Protein AF-N0B385-F1 (afdb_monomer)

Foldseek 3Di:
DDDDDDDDPDPPPDDDCDDCVPPVPDNDDQDDPDQDDQDDPPDDDDDPVVVCLSPDDDPVDPHLLCDPSNQKYAQLLFQWIFGHDNPVGRDTDTDQADPPPRDGGDDTCVVVLVVVQVVVVDDPPDDDPPCSNHNNVVPDD

Mean predicted aligned error: 9.41 Å

InterPro domains:
  IPR053918 Domain of unknown function DUF6980 [PF22400] (45-139)

Sequence (141 aa):
MWPRHGRGHRDRRKGLFVTRALFPDRRVLWMPLTDWEKPSAAAVHCCAAMVKALEFDCEQHSDPFECADSLVIYNEVMDEYGLIIHDGSASYVLIDHCPWCGSKLPESARDRWFDSVDALGLAAGVDPPARYFTGEWRRRI

pLDDT: mean 79.4, std 21.22, range [29.98, 98.38]

Radius of gyration: 16.49 Å; Cα contacts (8 Å, |Δi|>4): 153; chains: 1; bounding box: 38×32×53 Å

Organism: NCBI:txid670307

Solvent-accessible surface area (backbone atoms only — not comparable to full-atom values): 9374 Å² total; per-residue (Å²): 137,82,82,83,75,81,78,74,84,72,75,86,88,73,81,76,87,68,56,68,87,82,33,84,91,50,91,62,73,83,46,60,98,55,85,91,64,75,75,57,94,83,64,84,69,98,43,71,67,59,47,54,51,56,64,61,82,51,100,89,39,94,48,58,53,78,30,91,84,43,54,52,49,60,43,63,55,33,50,30,41,26,40,56,41,78,81,83,46,60,46,61,48,79,53,59,51,40,94,83,81,62,47,74,49,65,74,59,38,55,66,59,49,51,54,60,52,59,72,65,68,65,59,91,93,56,79,75,65,72,52,72,76,35,49,65,56,74,75,71,130

Secondary structure (DSSP, 8-state):
-----------TT------TTS-TT-----S-SS---PPPTT---SSHHHHHHHT--BTTBSSGGG-TT--EEEETTTTEEEEEE-SSSSEEEEESB-TTT-PBPPPP-HHHHHHHHHTTTPPTTPPPPGGGGSGGGGG--

Structure (mmCIF, N/CA/C/O backbone):
data_AF-N0B385-F1
#
_entry.id   AF-N0B385-F1
#
loop_
_atom_site.group_PDB
_atom_site.id
_atom_site.type_symbol
_atom_site.label_atom_id
_atom_site.label_alt_id
_atom_site.label_comp_id
_atom_site.label_asym_id
_atom_site.label_entity_id
_atom_site.label_seq_id
_atom_site.pdbx_PDB_ins_code
_atom_site.Cartn_x
_atom_site.Cartn_y
_atom_site.Cartn_z
_atom_site.occupancy
_atom_site.B_iso_or_equiv
_atom_site.auth_seq_id
_atom_site.auth_comp_id
_atom_site.auth_asym_id
_atom_site.auth_atom_id
_atom_site.pdbx_PDB_model_num
ATOM 1 N N . MET A 1 1 ? 16.748 3.873 31.964 1.00 32.69 1 MET A N 1
ATOM 2 C CA . MET A 1 1 ? 17.435 4.880 31.127 1.00 32.69 1 MET A CA 1
ATOM 3 C C . MET A 1 1 ? 18.142 4.127 30.005 1.00 32.69 1 MET A C 1
ATOM 5 O O . MET A 1 1 ? 19.242 3.640 30.215 1.00 32.69 1 MET A O 1
ATOM 9 N N . TRP A 1 2 ? 17.464 3.897 28.876 1.00 29.98 2 TRP A N 1
ATOM 10 C CA . TRP A 1 2 ? 18.068 3.234 27.709 1.00 29.98 2 TRP A CA 1
ATOM 11 C C . TRP A 1 2 ? 18.827 4.278 26.874 1.00 29.98 2 TRP A C 1
ATOM 13 O O . TRP A 1 2 ? 18.313 5.390 26.717 1.00 29.98 2 TRP A O 1
ATOM 23 N N . PRO A 1 3 ? 20.030 3.980 26.352 1.00 32.59 3 PRO A N 1
ATOM 24 C CA . PRO A 1 3 ? 20.791 4.943 25.578 1.00 32.59 3 PRO A CA 1
ATOM 25 C C . PRO A 1 3 ? 20.192 5.091 24.176 1.00 32.59 3 PRO A C 1
ATOM 27 O O . PRO A 1 3 ? 19.907 4.114 23.484 1.00 32.59 3 PRO A O 1
ATOM 30 N N . ARG A 1 4 ? 20.014 6.347 23.758 1.00 43.31 4 ARG A N 1
ATOM 31 C CA . ARG A 1 4 ? 19.637 6.725 22.396 1.00 43.31 4 ARG A CA 1
ATOM 32 C C . ARG A 1 4 ? 20.823 6.468 21.467 1.00 43.31 4 ARG A C 1
ATOM 34 O O . ARG A 1 4 ? 21.742 7.280 21.400 1.00 43.31 4 ARG A O 1
ATOM 41 N N . HIS A 1 5 ? 20.804 5.352 20.746 1.00 40.56 5 HIS A N 1
ATOM 42 C CA . HIS A 1 5 ? 21.660 5.191 19.577 1.00 40.56 5 HIS A CA 1
ATOM 43 C C . HIS A 1 5 ? 21.088 6.036 18.437 1.00 40.56 5 HIS A C 1
ATOM 45 O O . HIS A 1 5 ? 19.984 5.784 17.958 1.00 40.56 5 HIS A O 1
ATOM 51 N N . GLY A 1 6 ? 21.834 7.068 18.039 1.00 40.78 6 GLY A N 1
ATOM 52 C CA . GLY A 1 6 ? 21.526 7.871 16.862 1.00 40.78 6 GLY A CA 1
ATOM 53 C C . GLY A 1 6 ? 21.477 6.976 15.628 1.00 40.78 6 GLY A C 1
ATOM 54 O O . GLY A 1 6 ? 22.478 6.359 15.261 1.00 40.78 6 GLY A O 1
ATOM 55 N N . ARG A 1 7 ? 20.300 6.880 15.004 1.00 43.44 7 ARG A N 1
ATOM 56 C CA . ARG A 1 7 ? 20.138 6.193 13.725 1.00 43.44 7 ARG A CA 1
ATOM 57 C C . ARG A 1 7 ? 20.717 7.088 12.636 1.00 43.44 7 ARG A C 1
ATOM 59 O O . ARG A 1 7 ? 20.128 8.099 12.267 1.00 43.44 7 ARG A O 1
ATOM 66 N N . GLY A 1 8 ? 21.901 6.716 12.155 1.00 34.03 8 GLY A N 1
ATOM 67 C CA . GLY A 1 8 ? 22.443 7.238 10.910 1.00 34.03 8 GLY A CA 1
ATOM 68 C C . GLY A 1 8 ? 21.421 7.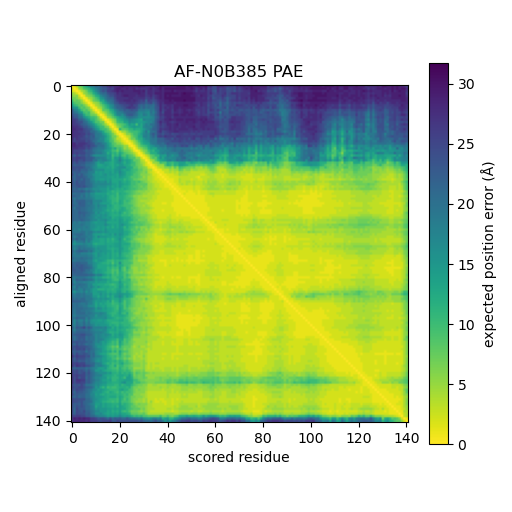042 9.793 1.00 34.03 8 GLY A C 1
ATOM 69 O O . GLY A 1 8 ? 20.877 5.951 9.621 1.00 34.03 8 GLY A O 1
ATOM 70 N N . HIS A 1 9 ? 21.151 8.123 9.070 1.00 36.44 9 HIS A N 1
ATOM 71 C CA . HIS A 1 9 ? 20.271 8.162 7.913 1.00 36.44 9 HIS A CA 1
ATOM 72 C C . HIS A 1 9 ? 20.851 7.223 6.844 1.00 36.44 9 HIS A C 1
ATOM 74 O O . HIS A 1 9 ? 21.805 7.572 6.149 1.00 36.44 9 HIS A O 1
ATOM 80 N N . ARG A 1 10 ? 20.338 5.991 6.748 1.00 38.78 10 ARG A N 1
ATOM 81 C CA . ARG A 1 10 ? 20.654 5.122 5.612 1.00 38.78 10 ARG A CA 1
ATOM 82 C C . ARG A 1 10 ? 19.992 5.739 4.383 1.00 38.78 10 ARG A C 1
ATOM 84 O O . ARG A 1 10 ? 18.779 5.905 4.346 1.00 38.78 10 ARG A O 1
ATOM 91 N N . ASP A 1 11 ? 20.820 6.140 3.426 1.00 36.91 11 ASP A N 1
ATOM 92 C CA . ASP A 1 11 ? 20.423 6.584 2.091 1.00 36.91 11 ASP A CA 1
ATOM 93 C C . ASP A 1 11 ? 19.559 5.492 1.438 1.00 36.91 11 ASP A C 1
ATOM 95 O O . ASP A 1 11 ? 20.069 4.445 1.039 1.00 36.91 11 ASP A O 1
ATOM 99 N N . ARG A 1 12 ? 18.239 5.719 1.392 1.00 47.03 12 ARG A N 1
ATOM 100 C CA . ARG A 1 12 ? 17.214 4.770 0.915 1.00 47.03 12 ARG A CA 1
ATOM 101 C C . ARG A 1 12 ? 17.274 4.519 -0.604 1.00 47.03 12 ARG A C 1
ATOM 103 O O . ARG A 1 12 ? 16.499 3.727 -1.118 1.00 47.03 12 ARG A O 1
ATOM 110 N N . ARG A 1 13 ? 18.194 5.161 -1.338 1.00 38.00 13 ARG A N 1
ATOM 111 C CA . ARG A 1 13 ? 18.255 5.155 -2.815 1.00 38.00 13 ARG A CA 1
ATOM 112 C C . ARG A 1 13 ? 19.219 4.141 -3.435 1.00 38.00 13 ARG A C 1
ATOM 114 O O . ARG A 1 13 ? 19.618 4.302 -4.586 1.00 38.00 13 ARG A O 1
ATOM 121 N N . LYS A 1 14 ? 19.651 3.112 -2.703 1.00 34.78 14 LYS A N 1
ATOM 122 C CA . LYS A 1 14 ? 20.608 2.130 -3.236 1.00 34.78 14 LYS A CA 1
ATOM 123 C C . LYS A 1 14 ? 20.178 0.705 -2.930 1.00 34.78 14 LYS A C 1
ATOM 125 O O . LYS A 1 14 ? 20.457 0.207 -1.845 1.00 34.78 14 LYS A O 1
ATOM 130 N N . GLY A 1 15 ? 19.596 0.018 -3.912 1.00 37.66 15 GLY A N 1
ATOM 131 C CA . GLY A 1 15 ? 19.555 -1.442 -3.849 1.00 37.66 15 GLY A CA 1
ATOM 132 C C . GLY A 1 15 ? 18.538 -2.141 -4.736 1.00 37.66 15 GLY A C 1
ATOM 133 O O . GLY A 1 15 ? 17.463 -2.476 -4.273 1.00 37.66 15 GLY A O 1
ATOM 134 N N . LEU A 1 16 ? 18.986 -2.460 -5.953 1.00 38.19 16 LEU A N 1
ATOM 135 C CA . LEU A 1 16 ? 18.776 -3.738 -6.642 1.00 38.19 16 LEU A CA 1
ATOM 136 C C . LEU A 1 16 ? 17.321 -4.224 -6.812 1.00 38.19 16 LEU A C 1
ATOM 138 O O . LEU A 1 16 ? 16.763 -4.923 -5.971 1.00 38.19 16 LEU A O 1
ATOM 142 N N . PHE A 1 17 ? 16.768 -3.960 -7.998 1.00 40.56 17 PHE A N 1
ATOM 143 C CA . PHE A 1 17 ? 15.614 -4.670 -8.546 1.00 40.56 17 PHE A CA 1
ATOM 144 C C . PHE A 1 17 ? 15.848 -6.186 -8.459 1.00 40.56 17 PHE A C 1
ATOM 146 O O . PHE A 1 17 ? 16.726 -6.738 -9.130 1.00 40.56 17 PHE A O 1
ATOM 153 N N . VAL A 1 18 ? 15.104 -6.852 -7.575 1.00 44.09 18 VAL A N 1
ATOM 154 C CA . VAL A 1 18 ? 15.250 -8.284 -7.303 1.00 44.09 18 VAL A CA 1
ATOM 155 C C . VAL A 1 18 ? 14.641 -9.044 -8.477 1.00 44.09 18 VAL A C 1
ATOM 157 O O . VAL A 1 18 ? 13.426 -9.115 -8.644 1.00 44.09 18 VAL A O 1
ATOM 160 N N . THR A 1 19 ? 15.509 -9.555 -9.343 1.00 42.25 19 THR A N 1
ATOM 161 C CA . THR A 1 19 ? 15.132 -10.315 -10.534 1.00 42.25 19 THR A CA 1
ATOM 162 C C . THR A 1 19 ? 14.521 -11.669 -10.158 1.00 42.25 19 THR A C 1
ATOM 164 O O . THR A 1 19 ? 14.819 -12.250 -9.111 1.00 42.25 19 THR A O 1
ATOM 167 N N . ARG A 1 20 ? 13.723 -12.229 -11.079 1.00 41.72 20 ARG A N 1
ATOM 168 C CA . ARG A 1 20 ? 13.132 -13.587 -11.046 1.00 41.72 20 ARG A CA 1
ATOM 169 C C . ARG A 1 20 ? 14.130 -14.713 -10.710 1.00 41.72 20 ARG A C 1
ATOM 171 O O . ARG A 1 20 ? 13.719 -15.815 -10.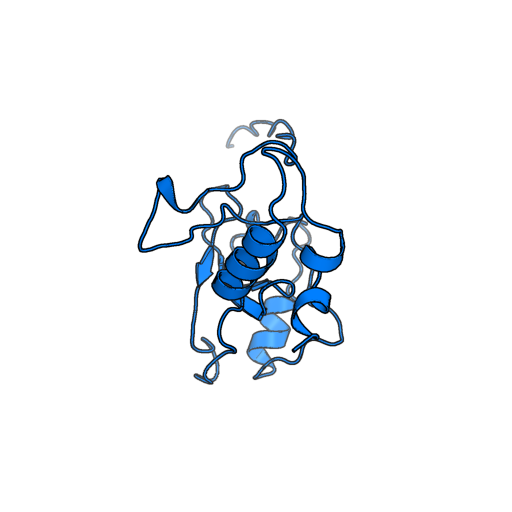364 1.00 41.72 20 ARG A O 1
ATOM 178 N N . ALA A 1 21 ? 15.432 -14.440 -10.806 1.00 39.53 21 ALA A N 1
ATOM 179 C CA . ALA A 1 21 ? 16.514 -15.390 -10.586 1.00 39.53 21 ALA A CA 1
ATOM 180 C C . ALA A 1 21 ? 16.664 -15.863 -9.128 1.00 39.53 21 ALA A C 1
ATOM 182 O O . ALA A 1 21 ? 17.182 -16.954 -8.916 1.00 39.53 21 ALA A O 1
ATOM 183 N N . LEU A 1 22 ? 16.234 -15.078 -8.132 1.00 37.94 22 LEU A N 1
ATOM 184 C CA . LEU A 1 22 ? 16.446 -15.425 -6.716 1.00 37.94 22 LEU A CA 1
ATOM 185 C C . LEU A 1 22 ? 15.226 -16.068 -6.043 1.00 37.94 22 LEU A C 1
ATOM 187 O O . LEU A 1 22 ? 15.389 -16.778 -5.055 1.00 37.94 22 LEU A O 1
ATOM 191 N N . PHE A 1 23 ? 14.023 -15.875 -6.593 1.00 41.34 23 PHE A N 1
ATOM 192 C CA . PHE A 1 23 ? 12.781 -16.415 -6.037 1.00 41.34 23 PHE A CA 1
ATOM 193 C C . PHE A 1 23 ? 11.765 -16.718 -7.158 1.00 41.34 23 PHE A C 1
ATOM 195 O O . PHE A 1 23 ? 10.896 -15.891 -7.441 1.00 41.34 23 PHE A O 1
ATOM 202 N N . PRO A 1 24 ? 11.852 -17.890 -7.816 1.00 44.62 24 PRO A N 1
ATOM 203 C CA . PRO A 1 24 ? 10.981 -18.234 -8.945 1.00 44.62 24 PRO A CA 1
ATOM 204 C C . PRO A 1 24 ? 9.491 -18.287 -8.569 1.00 44.62 24 PRO A C 1
ATOM 206 O O . PRO A 1 24 ? 8.652 -17.985 -9.414 1.00 44.62 24 PRO A O 1
ATOM 209 N N . ASP A 1 25 ? 9.185 -18.584 -7.299 1.00 45.97 25 ASP A N 1
ATOM 210 C CA . ASP A 1 25 ? 7.816 -18.753 -6.788 1.00 45.97 25 ASP A CA 1
ATOM 211 C C . ASP A 1 25 ? 7.331 -17.586 -5.907 1.00 45.97 25 ASP A C 1
ATOM 213 O O . ASP A 1 25 ? 6.198 -17.591 -5.428 1.00 45.97 25 ASP A O 1
ATOM 217 N N . ARG A 1 26 ? 8.182 -16.582 -5.647 1.00 51.22 26 ARG A N 1
ATOM 218 C CA . ARG A 1 26 ? 7.826 -15.387 -4.864 1.00 51.22 26 ARG A CA 1
ATOM 219 C C . ARG A 1 26 ? 8.554 -14.173 -5.421 1.00 51.22 26 ARG A C 1
ATOM 221 O O . ARG A 1 26 ? 9.694 -13.926 -5.050 1.00 51.22 26 ARG A O 1
ATOM 228 N N . ARG A 1 27 ? 7.903 -13.366 -6.262 1.00 53.84 27 ARG A N 1
ATOM 229 C CA . ARG A 1 27 ? 8.444 -12.054 -6.656 1.00 53.84 27 ARG A CA 1
ATOM 230 C C . ARG A 1 27 ? 8.433 -11.122 -5.436 1.00 53.84 27 ARG A C 1
ATOM 232 O O . ARG A 1 27 ? 7.468 -10.404 -5.176 1.00 53.84 27 ARG A O 1
ATOM 239 N N . VAL A 1 28 ? 9.483 -11.203 -4.618 1.00 53.22 28 VAL A N 1
ATOM 240 C CA . VAL A 1 28 ? 9.644 -10.367 -3.427 1.00 53.22 28 VAL A CA 1
ATOM 241 C C . VAL A 1 28 ? 10.286 -9.062 -3.855 1.00 53.22 28 VAL A C 1
ATOM 243 O O . VAL A 1 28 ? 11.474 -8.997 -4.161 1.00 53.22 28 VAL A O 1
ATOM 246 N N . LEU A 1 29 ? 9.480 -8.011 -3.851 1.00 56.00 29 LEU A N 1
ATOM 247 C CA . LEU A 1 29 ? 9.986 -6.658 -3.843 1.00 56.00 29 LEU A CA 1
ATOM 248 C C . LEU A 1 29 ? 10.464 -6.352 -2.419 1.00 56.00 29 LEU A C 1
ATOM 250 O O . LEU A 1 29 ? 9.674 -6.466 -1.480 1.00 56.00 29 LEU A O 1
ATOM 254 N N . TRP A 1 30 ? 11.735 -5.979 -2.246 1.00 56.66 30 TRP A N 1
ATOM 255 C CA . TRP A 1 30 ? 12.127 -5.279 -1.024 1.00 56.66 30 TRP A CA 1
ATOM 256 C C . TRP A 1 30 ? 11.431 -3.928 -1.064 1.00 56.66 30 TRP A C 1
ATOM 258 O O . TRP A 1 30 ? 11.682 -3.115 -1.950 1.00 56.66 30 TRP A O 1
ATOM 268 N N . MET A 1 31 ? 10.462 -3.765 -0.177 1.00 59.66 31 MET A N 1
ATOM 269 C CA . MET A 1 31 ? 9.596 -2.609 -0.167 1.00 59.66 31 MET A CA 1
ATOM 270 C C . MET A 1 31 ? 10.158 -1.494 0.712 1.00 59.66 31 MET A C 1
ATOM 272 O O . MET A 1 31 ? 10.896 -1.775 1.656 1.00 59.66 31 MET A O 1
ATOM 276 N N . PRO A 1 32 ? 9.847 -0.233 0.369 1.00 57.81 32 PRO A N 1
ATOM 277 C CA . PRO A 1 32 ? 8.923 0.214 -0.675 1.00 57.81 32 PRO A CA 1
ATOM 278 C C . PRO A 1 32 ? 9.660 0.685 -1.955 1.00 57.81 32 PRO A C 1
ATOM 280 O O . PRO A 1 32 ? 10.851 0.982 -1.924 1.00 57.81 32 PRO A O 1
ATOM 283 N N . LEU A 1 33 ? 8.970 0.722 -3.111 1.00 64.44 33 LEU A N 1
ATOM 284 C CA . LEU A 1 33 ? 9.542 1.245 -4.379 1.00 64.44 33 LEU A CA 1
ATOM 285 C C . LEU A 1 33 ? 9.898 2.735 -4.299 1.00 64.44 33 LEU A C 1
ATOM 287 O O . LEU A 1 33 ? 10.747 3.222 -5.040 1.00 64.44 33 LEU A O 1
ATOM 291 N N . THR A 1 34 ? 9.196 3.445 -3.427 1.00 68.81 34 THR A N 1
ATOM 292 C CA . THR A 1 34 ? 9.337 4.864 -3.106 1.00 68.81 34 THR A CA 1
ATOM 293 C C . THR A 1 34 ? 9.280 5.006 -1.591 1.00 68.81 34 THR A C 1
ATOM 295 O O . THR A 1 34 ? 9.006 4.031 -0.897 1.00 68.81 34 THR A O 1
ATOM 298 N N . ASP A 1 35 ? 9.476 6.204 -1.048 1.00 77.06 35 ASP A N 1
ATOM 299 C CA . ASP A 1 35 ? 9.016 6.441 0.321 1.00 77.06 35 ASP A CA 1
ATOM 300 C C . ASP A 1 35 ? 7.497 6.196 0.408 1.00 77.06 35 ASP A C 1
ATOM 302 O O . ASP A 1 35 ? 6.768 6.364 -0.577 1.00 77.06 35 ASP A O 1
ATOM 306 N N . TRP A 1 36 ? 7.031 5.705 1.560 1.00 78.12 36 TRP A N 1
ATOM 307 C CA . TRP A 1 36 ? 5.605 5.479 1.772 1.00 78.12 36 TRP A CA 1
ATOM 308 C C . TRP A 1 36 ? 4.884 6.813 1.945 1.00 78.12 36 TRP A C 1
ATOM 310 O O . TRP A 1 36 ? 5.338 7.681 2.690 1.00 78.12 36 TRP A O 1
ATOM 320 N N . GLU A 1 37 ? 3.734 6.934 1.290 1.00 84.69 37 GLU A N 1
ATOM 321 C CA . GLU A 1 37 ? 2.823 8.064 1.418 1.00 84.69 37 GLU A CA 1
ATOM 322 C C . GLU A 1 37 ? 1.434 7.565 1.824 1.00 84.69 37 GLU A C 1
ATOM 324 O O . GLU A 1 37 ? 1.053 6.422 1.546 1.00 84.69 37 GLU A O 1
ATOM 329 N N . LYS A 1 38 ? 0.665 8.442 2.477 1.00 88.81 38 LYS A N 1
ATOM 330 C CA . LYS A 1 38 ? -0.736 8.166 2.808 1.00 88.81 38 LYS A CA 1
ATOM 331 C C . LYS A 1 38 ? -1.548 7.934 1.520 1.00 88.81 38 LYS A C 1
ATOM 333 O O . LYS A 1 38 ? -1.231 8.543 0.496 1.00 88.81 38 LYS A O 1
ATOM 338 N N . PRO A 1 39 ? -2.609 7.104 1.566 1.00 91.12 39 PRO A N 1
ATOM 339 C CA . PRO A 1 39 ? -3.476 6.882 0.411 1.00 91.12 39 PRO A CA 1
ATOM 340 C C . PRO A 1 39 ? -4.000 8.197 -0.169 1.00 91.12 39 PRO A C 1
ATOM 342 O O . PRO A 1 39 ? -4.391 9.099 0.579 1.00 91.12 39 PRO A O 1
ATOM 345 N N . SER A 1 40 ? -4.045 8.304 -1.496 1.00 91.62 40 SER A N 1
ATOM 346 C CA . SER A 1 40 ? -4.649 9.464 -2.142 1.00 91.62 40 SER A CA 1
ATOM 347 C C . SER A 1 40 ? -6.154 9.528 -1.861 1.00 91.62 40 SER A C 1
ATOM 349 O O . SER A 1 40 ? -6.814 8.515 -1.631 1.00 91.62 40 SER A O 1
ATOM 351 N N . ALA A 1 41 ? -6.742 10.721 -1.971 1.00 88.81 41 ALA A N 1
ATOM 352 C CA . ALA A 1 41 ? -8.191 10.899 -1.828 1.00 88.81 41 ALA A CA 1
ATOM 353 C C . ALA A 1 41 ? -9.018 10.133 -2.886 1.00 88.81 41 ALA A C 1
ATOM 355 O O . ALA A 1 41 ? -10.233 10.013 -2.747 1.00 88.81 41 ALA A O 1
ATOM 356 N N . ALA A 1 42 ? -8.381 9.643 -3.956 1.00 87.69 42 ALA A N 1
ATOM 357 C CA . ALA A 1 42 ? -9.029 8.815 -4.967 1.00 87.69 42 ALA A CA 1
ATOM 358 C C . ALA A 1 42 ? -9.110 7.331 -4.560 1.00 87.69 42 ALA A C 1
ATOM 360 O O . ALA A 1 42 ? -9.860 6.577 -5.183 1.00 87.69 42 ALA A O 1
ATOM 361 N N . ALA A 1 43 ? -8.356 6.900 -3.542 1.00 90.88 43 ALA A N 1
ATOM 362 C CA . ALA A 1 43 ? -8.391 5.533 -3.048 1.00 90.88 43 ALA A CA 1
ATOM 363 C C . ALA A 1 43 ? -9.720 5.254 -2.328 1.00 90.88 43 ALA A C 1
ATOM 365 O O . ALA A 1 43 ? -10.130 5.970 -1.416 1.00 90.88 43 ALA A O 1
ATOM 366 N N . VAL A 1 44 ? -10.404 4.186 -2.742 1.00 92.25 44 VAL A N 1
ATOM 367 C CA . VAL A 1 44 ? -11.662 3.746 -2.130 1.00 92.25 44 VAL A CA 1
ATOM 368 C C . VAL A 1 44 ? -11.399 2.503 -1.291 1.00 92.25 44 VAL A C 1
ATOM 370 O O . VAL A 1 44 ? -10.883 1.500 -1.785 1.00 92.25 44 VAL A O 1
ATOM 373 N N . HIS A 1 45 ? -11.793 2.557 -0.020 1.00 96.44 45 HIS A N 1
ATOM 374 C CA . HIS A 1 45 ? -11.588 1.479 0.943 1.00 96.44 45 HIS A CA 1
ATOM 375 C C . HIS A 1 45 ? -12.917 0.831 1.345 1.00 96.44 45 HIS A C 1
ATOM 377 O O . HIS A 1 45 ? -13.963 1.474 1.387 1.00 96.44 45 HIS A O 1
ATOM 383 N N . CYS A 1 46 ? -12.877 -0.462 1.667 1.00 97.31 46 CYS A N 1
ATOM 384 C CA . CYS A 1 46 ? -14.079 -1.274 1.886 1.00 97.31 46 CYS A CA 1
ATOM 385 C C . CYS A 1 46 ? -14.930 -0.876 3.107 1.00 97.31 46 CYS A C 1
ATOM 387 O O . CYS A 1 46 ? -16.121 -1.180 3.141 1.00 97.31 46 CYS A O 1
ATOM 389 N N . CYS A 1 47 ? -14.349 -0.247 4.134 1.00 98.19 47 CYS A N 1
ATOM 390 C CA . CYS A 1 47 ? -15.076 0.147 5.339 1.00 98.19 47 CYS A CA 1
ATOM 391 C C . CYS A 1 47 ? -14.405 1.318 6.069 1.00 98.19 47 CYS A C 1
ATOM 393 O O . CYS A 1 47 ? -13.204 1.549 5.935 1.00 98.19 47 CYS A O 1
ATOM 395 N N . ALA A 1 48 ? -15.172 2.011 6.915 1.00 98.06 48 ALA A N 1
ATOM 396 C CA . ALA A 1 48 ? -14.681 3.147 7.698 1.00 98.06 48 ALA A CA 1
ATOM 397 C C . ALA A 1 48 ? -13.548 2.778 8.677 1.00 98.06 48 ALA A C 1
ATOM 399 O O . ALA A 1 48 ? -12.694 3.610 8.966 1.00 98.06 48 ALA A O 1
ATOM 400 N N . ALA A 1 49 ? -13.513 1.537 9.177 1.00 98.19 49 ALA A N 1
ATOM 401 C CA . ALA A 1 49 ? -12.439 1.081 10.062 1.00 98.19 49 ALA A CA 1
ATOM 402 C C . ALA A 1 49 ? -11.092 0.973 9.328 1.00 98.19 49 ALA A C 1
ATOM 404 O O . ALA A 1 49 ? -10.077 1.393 9.875 1.00 98.19 49 ALA A O 1
ATOM 405 N N . MET A 1 50 ? -11.098 0.487 8.079 1.00 97.88 50 MET A N 1
ATOM 406 C CA . MET A 1 50 ? -9.911 0.468 7.216 1.00 97.88 50 MET A CA 1
ATOM 407 C C . MET A 1 50 ? -9.431 1.893 6.918 1.00 97.88 50 MET A C 1
ATOM 409 O O . MET A 1 50 ? -8.247 2.170 7.070 1.00 97.88 50 MET A O 1
ATOM 413 N N . VAL A 1 51 ? -10.348 2.805 6.565 1.00 97.19 51 VAL A N 1
ATOM 414 C CA . VAL A 1 51 ? -10.027 4.229 6.338 1.00 97.19 51 VAL A CA 1
ATOM 415 C C . VAL A 1 51 ? -9.345 4.824 7.569 1.00 97.19 51 VAL A C 1
ATOM 417 O O . VAL A 1 51 ? -8.222 5.305 7.481 1.00 97.19 51 VAL A O 1
ATOM 420 N N . LYS A 1 52 ? -9.971 4.693 8.744 1.00 96.25 52 LYS A N 1
ATOM 421 C CA . LYS A 1 52 ? -9.434 5.225 10.001 1.00 96.25 52 LYS A CA 1
ATOM 422 C C . LYS A 1 52 ? -8.053 4.656 10.344 1.00 96.25 52 LYS A C 1
ATOM 424 O O . LYS A 1 52 ? -7.223 5.374 10.889 1.00 96.25 52 LYS A O 1
ATOM 429 N N . ALA A 1 53 ? -7.820 3.374 10.067 1.00 96.38 53 ALA A N 1
ATOM 430 C CA . ALA A 1 53 ? -6.529 2.746 10.317 1.00 96.38 53 ALA A CA 1
ATOM 431 C C . ALA A 1 53 ? -5.430 3.286 9.387 1.00 96.38 53 ALA A C 1
ATOM 433 O O . ALA A 1 53 ? -4.312 3.497 9.843 1.00 96.38 53 ALA A O 1
ATOM 434 N N . LEU A 1 54 ? -5.750 3.550 8.116 1.00 95.81 54 LEU A N 1
ATOM 435 C CA . LEU A 1 54 ? -4.817 4.124 7.137 1.00 95.81 54 LEU A CA 1
ATOM 436 C C . LEU A 1 54 ? -4.569 5.626 7.340 1.00 95.81 54 LEU A C 1
ATOM 438 O O . LEU A 1 54 ? -3.517 6.135 6.962 1.00 95.81 54 LEU A O 1
ATOM 442 N N . GLU A 1 55 ? -5.526 6.338 7.934 1.00 94.25 55 GLU A N 1
ATOM 443 C CA . GLU A 1 55 ? -5.414 7.763 8.264 1.00 94.25 55 GLU A CA 1
ATOM 444 C C . GLU A 1 55 ? -4.680 8.031 9.583 1.00 94.25 55 GLU A C 1
ATOM 446 O O . GLU A 1 55 ? -4.397 9.194 9.888 1.00 94.25 55 GLU A O 1
ATOM 451 N N . PHE A 1 56 ? -4.372 6.982 10.356 1.00 93.88 56 PHE A N 1
ATOM 452 C CA . PHE A 1 56 ? -3.680 7.105 11.633 1.00 93.88 56 PHE A CA 1
ATOM 453 C C . PHE A 1 56 ? -2.415 7.965 11.498 1.00 93.88 56 PHE A C 1
ATOM 455 O O . PHE A 1 56 ? -1.649 7.857 10.538 1.00 93.88 56 PHE A O 1
ATOM 462 N N . ASP A 1 57 ? -2.230 8.856 12.466 1.00 92.81 57 ASP A N 1
ATOM 463 C CA . ASP A 1 57 ? -1.101 9.771 12.529 1.00 92.81 57 ASP A CA 1
ATOM 464 C C . ASP A 1 57 ? -0.499 9.721 13.931 1.00 92.81 57 ASP A C 1
ATOM 466 O O . ASP A 1 57 ? -1.228 9.686 14.927 1.00 92.81 57 ASP A O 1
ATOM 470 N N . CYS A 1 58 ? 0.828 9.697 14.006 1.00 93.44 58 CYS A N 1
ATOM 471 C CA . CYS A 1 58 ? 1.565 9.591 15.254 1.00 93.44 58 CYS A CA 1
ATOM 472 C C . CYS A 1 58 ? 2.408 10.848 15.449 1.00 93.44 58 CYS A C 1
ATOM 474 O O . CYS A 1 58 ? 3.332 11.116 14.689 1.00 93.44 58 CYS A O 1
ATOM 476 N N . GLU A 1 59 ? 2.173 11.575 16.542 1.00 94.62 59 GLU A N 1
ATOM 477 C CA . GLU A 1 59 ? 2.937 12.791 16.865 1.00 94.62 59 GLU A CA 1
ATOM 478 C C . GLU A 1 59 ? 4.447 12.534 17.041 1.00 94.62 59 GLU A C 1
ATOM 480 O O . GLU A 1 59 ? 5.255 13.459 16.972 1.00 94.62 59 GLU A O 1
ATOM 485 N N . GLN A 1 60 ? 4.840 11.281 17.293 1.00 94.88 60 GLN A N 1
ATOM 486 C CA . GLN A 1 60 ? 6.224 10.886 17.562 1.00 94.88 60 GLN A CA 1
ATOM 487 C C . GLN A 1 60 ? 6.946 10.283 16.352 1.00 94.88 60 GLN A C 1
ATOM 489 O O . GLN A 1 60 ? 8.178 10.283 16.333 1.00 94.88 60 GLN A O 1
ATOM 494 N N . HIS A 1 61 ? 6.213 9.758 15.370 1.00 92.75 61 HIS A N 1
ATOM 495 C CA . HIS A 1 61 ? 6.776 8.998 14.255 1.00 92.75 61 HIS A CA 1
ATOM 496 C C . HIS A 1 61 ? 6.131 9.453 12.948 1.00 92.75 61 HIS A C 1
ATOM 498 O O . HIS A 1 61 ? 4.933 9.276 12.756 1.00 92.75 61 HIS A O 1
ATOM 504 N N . SER A 1 62 ? 6.932 10.001 12.032 1.00 88.44 62 SER A N 1
ATOM 505 C CA . SER A 1 62 ? 6.456 10.389 10.698 1.00 88.44 62 SER A CA 1
ATOM 506 C C . SER A 1 62 ? 6.396 9.219 9.713 1.00 88.44 62 SER A C 1
ATOM 508 O O . SER A 1 62 ? 5.739 9.322 8.683 1.00 88.44 62 SER A O 1
ATOM 510 N N . ASP A 1 63 ? 7.117 8.132 9.996 1.00 88.38 63 ASP A N 1
ATOM 511 C CA . ASP A 1 63 ? 7.150 6.917 9.183 1.00 88.38 63 ASP A CA 1
ATOM 512 C C . ASP A 1 63 ? 6.299 5.828 9.868 1.00 88.38 63 ASP A C 1
ATOM 514 O O . ASP A 1 63 ? 6.609 5.459 11.009 1.00 88.38 63 ASP A O 1
ATOM 518 N N . PRO A 1 64 ? 5.243 5.290 9.224 1.00 91.19 64 PRO A N 1
ATOM 519 C CA . PRO A 1 64 ? 4.402 4.263 9.838 1.00 91.19 64 PRO A CA 1
ATOM 520 C C . PRO A 1 64 ? 5.178 2.980 10.151 1.00 91.19 64 PRO A C 1
ATOM 522 O O . PRO A 1 64 ? 4.832 2.275 11.094 1.00 91.19 64 PRO A O 1
ATOM 525 N N . PHE A 1 65 ? 6.265 2.682 9.432 1.00 90.94 65 PHE A N 1
ATOM 526 C CA . PHE A 1 65 ? 7.084 1.503 9.713 1.00 90.94 65 PHE A CA 1
ATOM 527 C C . PHE A 1 65 ? 7.850 1.626 11.040 1.00 90.94 65 PHE A C 1
ATOM 529 O O . PHE A 1 65 ? 8.180 0.611 11.659 1.00 90.94 65 PHE A O 1
ATOM 536 N N . GLU A 1 66 ? 8.081 2.853 11.523 1.00 91.38 66 GLU A N 1
ATOM 537 C CA . GLU A 1 66 ? 8.708 3.119 12.823 1.00 91.38 66 GLU A CA 1
ATOM 538 C C . GLU A 1 66 ? 7.703 3.178 13.989 1.00 91.38 66 GLU A C 1
ATOM 540 O O . GLU A 1 66 ? 8.122 3.176 15.148 1.00 91.38 66 GLU A O 1
ATOM 545 N N . CYS A 1 67 ? 6.395 3.205 13.716 1.00 92.88 67 CYS A N 1
ATOM 546 C CA . CYS A 1 67 ? 5.352 3.329 14.731 1.00 92.88 67 CYS A CA 1
ATOM 547 C C . CYS A 1 67 ? 4.656 1.989 14.995 1.00 92.88 67 CYS A C 1
ATOM 549 O O . CYS A 1 67 ? 3.907 1.514 14.152 1.00 92.88 67 CYS A O 1
ATOM 551 N N . ALA A 1 68 ? 4.813 1.423 16.196 1.00 93.44 68 ALA A N 1
ATOM 552 C CA . ALA A 1 68 ? 4.187 0.145 16.569 1.00 93.44 68 ALA A CA 1
ATOM 553 C C . ALA A 1 68 ? 2.641 0.154 16.560 1.00 93.44 68 ALA A C 1
ATOM 555 O O . ALA A 1 68 ? 2.024 -0.909 16.552 1.00 93.44 68 ALA A O 1
ATOM 556 N N . ASP A 1 69 ? 2.025 1.340 16.566 1.00 94.44 69 ASP A N 1
ATOM 557 C CA . ASP A 1 69 ? 0.570 1.510 16.501 1.00 94.44 69 ASP A CA 1
ATOM 558 C C . ASP A 1 69 ? 0.045 1.600 15.053 1.00 94.44 69 ASP A C 1
ATOM 560 O O . ASP A 1 69 ? -1.161 1.509 14.819 1.00 94.44 69 ASP A O 1
ATOM 564 N N . SER A 1 70 ? 0.933 1.751 14.062 1.00 94.69 70 SER A N 1
ATOM 565 C CA . SER A 1 70 ? 0.572 1.714 12.641 1.00 94.69 70 SER A CA 1
ATOM 566 C C . SER A 1 70 ? 0.521 0.267 12.161 1.00 94.69 70 SER A C 1
ATOM 568 O O . SER A 1 70 ? 1.541 -0.342 11.877 1.00 94.69 70 SER A O 1
ATOM 570 N N . LEU A 1 71 ? -0.677 -0.311 12.076 1.00 94.69 71 LEU A N 1
ATOM 571 C CA . LEU A 1 71 ? -0.822 -1.752 11.826 1.00 94.69 71 LEU A CA 1
ATOM 572 C C . LEU A 1 71 ? -0.877 -2.125 10.343 1.00 94.69 71 LEU A C 1
ATOM 574 O O . LEU A 1 71 ? -0.416 -3.199 9.949 1.00 94.69 71 LEU A O 1
ATOM 578 N N . VAL A 1 72 ? -1.495 -1.270 9.528 1.00 95.38 72 VAL A N 1
ATOM 579 C CA . VAL A 1 72 ? -1.785 -1.550 8.119 1.00 95.38 72 VAL A CA 1
ATOM 580 C C . VAL A 1 72 ? -1.239 -0.456 7.222 1.00 95.38 72 VAL A C 1
ATOM 582 O O . VAL A 1 72 ? -1.247 0.716 7.584 1.00 95.38 72 VAL A O 1
ATOM 585 N N . ILE A 1 73 ? -0.825 -0.843 6.022 1.00 94.38 73 ILE A N 1
ATOM 586 C CA . ILE A 1 73 ? -0.501 0.078 4.934 1.00 94.38 73 ILE A CA 1
ATOM 587 C C . ILE A 1 73 ? -1.308 -0.289 3.701 1.00 94.38 73 ILE A C 1
ATOM 589 O O . ILE A 1 73 ? -1.671 -1.448 3.486 1.00 94.38 73 ILE A O 1
ATOM 593 N N . TYR A 1 74 ? -1.536 0.714 2.865 1.00 94.88 74 TYR A N 1
ATOM 594 C CA . TYR A 1 74 ? -2.000 0.541 1.502 1.00 94.88 74 TYR A CA 1
ATOM 595 C C . TYR A 1 74 ? -0.916 1.060 0.559 1.00 94.88 74 TYR A C 1
ATOM 597 O O . TYR A 1 74 ? -0.419 2.174 0.726 1.00 94.88 74 TYR A O 1
ATOM 605 N N . ASN A 1 75 ? -0.523 0.231 -0.403 1.00 92.12 75 ASN A N 1
ATOM 606 C CA . ASN A 1 75 ? 0.398 0.589 -1.469 1.00 92.12 75 ASN A CA 1
ATOM 607 C C . ASN A 1 75 ? -0.411 0.857 -2.739 1.00 92.12 75 ASN A C 1
ATOM 609 O O . ASN A 1 75 ? -0.810 -0.060 -3.459 1.00 92.12 75 ASN A O 1
ATOM 613 N N . GLU A 1 76 ? -0.616 2.138 -3.026 1.00 92.19 76 GLU A N 1
ATOM 614 C CA . GLU A 1 76 ? -1.444 2.589 -4.141 1.00 92.19 76 GLU A CA 1
ATOM 615 C C . GLU A 1 76 ? -0.838 2.282 -5.521 1.00 92.19 76 GLU A C 1
ATOM 617 O O . GLU A 1 76 ? -1.578 2.044 -6.483 1.00 92.19 76 GLU A O 1
ATOM 622 N N . VAL A 1 77 ? 0.496 2.208 -5.626 1.00 91.00 77 VAL A N 1
ATOM 623 C CA . VAL A 1 77 ? 1.188 1.807 -6.864 1.00 91.00 77 VAL A CA 1
ATOM 624 C C . VAL A 1 77 ? 0.771 0.396 -7.263 1.00 91.00 77 VAL A C 1
ATOM 626 O O . VAL A 1 77 ? 0.530 0.138 -8.442 1.00 91.00 77 VAL A O 1
ATOM 629 N N . MET A 1 78 ? 0.633 -0.496 -6.282 1.00 91.19 78 MET A N 1
ATOM 630 C CA . MET A 1 78 ? 0.358 -1.919 -6.493 1.00 91.19 78 MET A CA 1
ATOM 631 C C . MET A 1 78 ? -1.086 -2.334 -6.193 1.00 91.19 78 MET A C 1
ATOM 633 O O . MET A 1 78 ? -1.431 -3.478 -6.457 1.00 91.19 78 MET A O 1
ATOM 637 N N . ASP A 1 79 ? -1.936 -1.436 -5.697 1.00 93.56 79 ASP A N 1
ATOM 638 C CA . ASP A 1 79 ? -3.310 -1.742 -5.254 1.00 93.56 79 ASP A CA 1
ATOM 639 C C . ASP A 1 79 ? -3.419 -2.754 -4.113 1.00 93.56 79 ASP A C 1
ATOM 641 O O . ASP A 1 79 ? -4.386 -3.506 -4.026 1.00 93.56 79 ASP A O 1
ATOM 645 N N . GLU A 1 80 ? -2.418 -2.820 -3.245 1.00 93.56 80 GLU A N 1
ATOM 646 C CA . GLU A 1 80 ? -2.318 -3.903 -2.272 1.00 93.56 80 GLU A CA 1
ATOM 647 C C . GLU A 1 80 ? -2.284 -3.391 -0.838 1.00 93.56 80 GLU A C 1
ATOM 649 O O . GLU A 1 80 ? -1.841 -2.277 -0.553 1.00 93.56 80 GLU A O 1
ATOM 654 N N . TYR A 1 81 ? -2.737 -4.246 0.070 1.00 95.38 81 TYR A N 1
ATOM 655 C CA . TYR A 1 81 ? -2.771 -3.975 1.497 1.00 95.38 81 TYR A CA 1
ATOM 656 C C . TYR A 1 81 ? -1.786 -4.889 2.209 1.00 95.38 81 TYR A C 1
ATOM 658 O O . TYR A 1 81 ? -1.624 -6.059 1.845 1.00 95.38 81 TYR A O 1
ATOM 666 N N . GLY A 1 82 ? -1.148 -4.353 3.243 1.00 93.81 82 GLY A N 1
ATOM 667 C CA . GLY A 1 82 ? -0.168 -5.078 4.031 1.00 93.81 82 GLY A CA 1
ATOM 668 C C . GLY A 1 82 ? -0.332 -4.869 5.528 1.00 93.81 82 GLY A C 1
ATOM 669 O O . GLY A 1 82 ? -0.703 -3.780 5.960 1.00 93.81 82 GLY A O 1
ATOM 670 N N . LEU A 1 83 ? -0.012 -5.900 6.311 1.00 94.31 83 LEU A N 1
ATOM 671 C CA . LEU A 1 83 ? 0.279 -5.776 7.741 1.00 94.31 83 LEU A CA 1
ATOM 672 C C . LEU A 1 83 ? 1.753 -5.437 7.917 1.00 94.31 83 LEU A C 1
ATOM 674 O O . LEU A 1 83 ? 2.609 -6.184 7.434 1.00 94.31 83 LEU A O 1
ATOM 678 N N . ILE A 1 84 ? 2.047 -4.341 8.609 1.00 92.56 84 ILE A N 1
ATOM 679 C CA . ILE A 1 84 ? 3.426 -3.903 8.823 1.00 92.56 84 ILE A CA 1
ATOM 680 C C . ILE A 1 84 ? 4.185 -4.921 9.683 1.00 92.56 84 ILE A C 1
ATOM 682 O O . ILE A 1 84 ? 3.675 -5.426 10.683 1.00 92.56 84 ILE A O 1
ATOM 686 N N . ILE A 1 85 ? 5.430 -5.211 9.300 1.00 90.81 85 ILE A 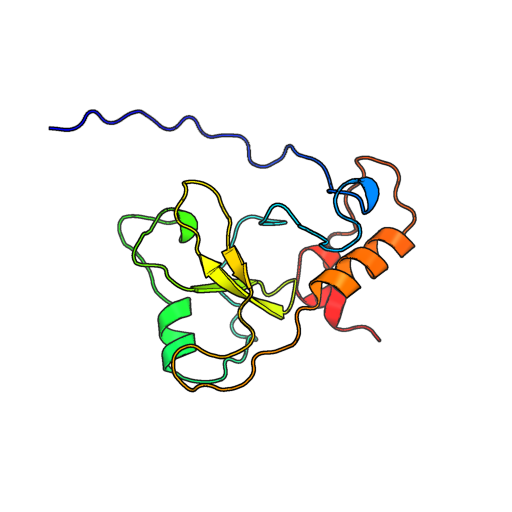N 1
ATOM 687 C CA . ILE A 1 85 ? 6.393 -5.936 10.129 1.00 90.81 85 ILE A CA 1
ATOM 688 C C . ILE A 1 85 ? 7.319 -4.898 10.772 1.00 90.81 85 ILE A C 1
ATOM 690 O O . ILE A 1 85 ? 8.183 -4.333 10.108 1.00 90.81 85 ILE A O 1
ATOM 694 N N . HIS A 1 86 ? 7.176 -4.665 12.076 1.00 90.69 86 HIS A N 1
ATOM 695 C CA . HIS A 1 86 ? 8.020 -3.719 12.818 1.00 90.69 86 HIS A CA 1
ATOM 696 C C . HIS A 1 86 ? 9.365 -4.337 13.239 1.00 90.69 86 HIS A C 1
ATOM 698 O O . HIS A 1 86 ? 9.691 -4.412 14.423 1.00 90.69 86 HIS A O 1
ATOM 704 N N . ASP A 1 87 ? 10.158 -4.792 12.268 1.00 85.12 87 ASP A N 1
ATOM 705 C CA . ASP A 1 87 ? 11.510 -5.335 12.482 1.00 85.12 87 ASP A CA 1
ATOM 706 C C . ASP A 1 87 ? 12.628 -4.293 12.266 1.00 85.12 87 ASP A C 1
ATOM 708 O O . ASP A 1 87 ? 13.818 -4.612 12.317 1.00 85.12 87 ASP A O 1
ATOM 712 N N . GLY A 1 88 ? 12.248 -3.029 12.048 1.00 84.19 88 GLY A N 1
ATOM 713 C CA . GLY A 1 88 ? 13.158 -1.934 11.711 1.00 84.19 88 GLY A CA 1
ATOM 714 C C . GLY A 1 88 ? 13.429 -1.784 10.210 1.00 84.19 88 GLY A C 1
ATOM 715 O O . GLY A 1 88 ? 14.296 -0.990 9.834 1.00 84.19 88 GLY A O 1
ATOM 716 N N . SER A 1 89 ? 12.711 -2.523 9.362 1.00 83.38 89 SER A N 1
ATOM 717 C CA . SER A 1 89 ? 12.666 -2.352 7.909 1.00 83.38 89 SER A CA 1
ATOM 718 C C . SER A 1 89 ? 11.268 -1.942 7.429 1.00 83.38 89 SER A C 1
ATOM 720 O O . SER A 1 89 ? 10.290 -2.018 8.170 1.00 83.38 89 SER A O 1
ATOM 722 N N . ALA A 1 90 ? 11.166 -1.511 6.171 1.00 84.75 90 ALA A N 1
ATOM 723 C CA . ALA A 1 90 ? 9.896 -1.167 5.534 1.00 84.75 90 ALA A CA 1
ATOM 724 C C . ALA A 1 90 ? 9.215 -2.405 4.915 1.00 84.75 90 ALA A C 1
ATOM 726 O O . ALA A 1 90 ? 8.906 -2.461 3.724 1.00 84.75 90 ALA A O 1
ATOM 727 N N . SER A 1 91 ? 9.020 -3.431 5.741 1.00 85.00 91 SER A N 1
ATOM 728 C CA . SER A 1 91 ? 8.476 -4.723 5.324 1.00 85.00 91 SER A CA 1
ATOM 729 C C . SER A 1 91 ? 7.020 -4.884 5.749 1.00 85.00 91 SER A C 1
ATOM 731 O O . SER A 1 91 ? 6.594 -4.385 6.790 1.00 85.00 91 SER A O 1
ATOM 733 N N . TYR A 1 92 ? 6.247 -5.626 4.957 1.00 89.31 92 TYR A N 1
ATOM 734 C CA . TYR A 1 92 ? 4.877 -5.991 5.305 1.00 89.31 92 TYR A CA 1
ATOM 735 C C . TYR A 1 92 ? 4.456 -7.331 4.700 1.00 89.31 92 TYR A C 1
ATOM 737 O O . TYR A 1 92 ? 4.985 -7.775 3.677 1.00 89.31 92 TYR A O 1
ATOM 745 N N . VAL A 1 93 ? 3.466 -7.966 5.327 1.00 90.12 93 VAL A N 1
ATOM 746 C CA . VAL A 1 93 ? 2.812 -9.183 4.830 1.00 90.12 93 VAL A CA 1
ATOM 747 C C . VAL A 1 93 ? 1.540 -8.800 4.090 1.00 90.12 93 VAL A C 1
ATOM 749 O O . VAL A 1 93 ? 0.717 -8.073 4.638 1.00 90.12 93 VAL A O 1
ATOM 752 N N . LEU A 1 94 ? 1.360 -9.304 2.867 1.00 92.31 94 LEU A N 1
ATOM 753 C CA . LEU A 1 94 ? 0.129 -9.086 2.107 1.00 92.31 94 LEU A CA 1
ATOM 754 C C . LEU A 1 94 ? -1.078 -9.717 2.796 1.00 92.31 94 LEU A C 1
ATOM 756 O O . LEU A 1 94 ? -1.003 -10.843 3.287 1.00 92.31 94 LEU A O 1
ATOM 760 N N . ILE A 1 95 ? -2.195 -8.997 2.764 1.00 94.69 95 ILE A N 1
ATOM 761 C CA . ILE A 1 95 ? -3.497 -9.492 3.207 1.00 94.69 95 ILE A CA 1
ATOM 762 C C . ILE A 1 95 ? -4.501 -9.440 2.063 1.00 94.69 95 ILE A C 1
ATOM 764 O O . ILE A 1 95 ? -4.499 -8.519 1.250 1.00 94.69 95 ILE A O 1
ATOM 768 N N . ASP A 1 96 ? -5.371 -10.441 2.018 1.00 96.44 96 ASP A N 1
ATOM 769 C CA . ASP A 1 96 ? -6.396 -10.619 0.989 1.00 96.44 96 ASP A CA 1
ATOM 770 C C . ASP A 1 96 ? -7.809 -10.281 1.490 1.00 96.44 96 ASP A C 1
ATOM 772 O O . ASP A 1 96 ? -8.723 -10.093 0.687 1.00 96.44 96 ASP A O 1
ATOM 776 N N . HIS A 1 97 ? -7.989 -10.151 2.806 1.00 97.94 97 HIS A N 1
ATOM 777 C CA . HIS A 1 97 ? -9.246 -9.773 3.440 1.00 97.94 97 HIS A CA 1
ATOM 778 C C . HIS A 1 97 ? -9.036 -8.644 4.447 1.00 97.94 97 HIS A C 1
ATOM 780 O O . HIS A 1 97 ? -8.031 -8.577 5.155 1.00 97.94 97 HIS A O 1
ATOM 786 N N . CYS A 1 98 ? -10.024 -7.757 4.532 1.00 98.06 98 CYS A N 1
ATOM 787 C CA . CYS A 1 98 ? -10.053 -6.679 5.506 1.00 98.06 98 CYS A CA 1
ATOM 788 C C . CYS A 1 98 ? -10.116 -7.244 6.939 1.00 98.06 98 CYS A C 1
ATOM 790 O O . CYS A 1 98 ? -11.083 -7.945 7.252 1.00 98.06 98 CYS A O 1
ATOM 792 N N . PRO A 1 99 ? -9.184 -6.875 7.842 1.00 97.50 99 PRO A N 1
ATOM 793 C CA . PRO A 1 99 ? -9.183 -7.353 9.228 1.00 97.50 99 PRO A CA 1
ATOM 794 C C . PRO A 1 99 ? -10.415 -6.935 10.043 1.00 97.50 99 PRO A C 1
ATOM 796 O O . PRO A 1 99 ? -10.676 -7.505 11.097 1.00 97.50 99 PRO A O 1
ATOM 799 N N . TRP A 1 100 ? -11.166 -5.932 9.573 1.00 98.31 100 TRP A N 1
ATOM 800 C CA . TRP A 1 100 ? -12.312 -5.373 10.292 1.00 98.31 100 TRP A CA 1
ATOM 801 C C . TRP A 1 100 ? -13.664 -5.855 9.767 1.00 98.31 100 TRP A C 1
ATOM 803 O O . TRP A 1 100 ? -14.514 -6.246 10.558 1.00 98.31 100 TRP A O 1
ATOM 813 N N . CYS A 1 101 ? -13.897 -5.808 8.452 1.00 98.38 101 CYS A N 1
ATOM 814 C CA . CYS A 1 101 ? -15.195 -6.178 7.869 1.00 98.38 101 CYS A CA 1
ATOM 815 C C . CYS A 1 101 ? -15.178 -7.503 7.095 1.00 98.38 101 CYS A C 1
ATOM 817 O O . CYS A 1 101 ? -16.212 -7.897 6.564 1.00 98.38 101 CYS A O 1
ATOM 819 N N . GLY A 1 102 ? -14.021 -8.164 6.968 1.00 98.06 102 GLY A N 1
ATOM 820 C CA . GLY A 1 102 ? -13.884 -9.434 6.250 1.00 98.06 102 GLY A CA 1
ATOM 821 C C . GLY A 1 102 ? -14.065 -9.346 4.731 1.00 98.06 102 GLY A C 1
ATOM 822 O O . GLY A 1 102 ? -14.025 -10.371 4.059 1.00 98.06 102 GLY A O 1
ATOM 823 N N . SER A 1 103 ? -14.259 -8.149 4.164 1.00 98.31 103 SER A N 1
ATOM 824 C CA . SER A 1 103 ? -14.368 -7.977 2.711 1.00 98.31 103 SER A CA 1
ATOM 825 C C . SER A 1 103 ? -13.076 -8.396 2.019 1.00 98.31 103 SER A C 1
ATOM 827 O O . SER A 1 103 ? -11.990 -8.030 2.473 1.00 98.31 103 SER A O 1
ATOM 829 N N . LYS A 1 104 ? -13.205 -9.116 0.902 1.00 97.81 104 LYS A N 1
ATOM 830 C CA . LYS A 1 104 ? -12.079 -9.416 0.019 1.00 97.81 104 LYS A CA 1
ATOM 831 C C . LYS A 1 104 ? -11.499 -8.111 -0.532 1.00 97.81 104 LYS A C 1
ATOM 833 O O . LYS A 1 104 ? -12.243 -7.250 -1.001 1.00 97.81 104 LYS A O 1
ATOM 838 N N . LEU A 1 105 ? -10.185 -7.968 -0.437 1.00 96.81 105 LEU A N 1
ATOM 839 C CA . LEU A 1 105 ? -9.437 -6.806 -0.904 1.00 96.81 105 LEU A CA 1
ATOM 840 C C . LEU A 1 105 ? -9.085 -6.953 -2.396 1.00 96.81 105 LEU A C 1
ATOM 842 O O . LEU A 1 105 ? -9.154 -8.065 -2.934 1.00 96.81 105 LEU A O 1
ATOM 846 N N . PRO A 1 106 ? -8.744 -5.845 -3.083 1.00 93.44 106 PRO A N 1
ATOM 847 C CA . PRO A 1 106 ? -8.265 -5.896 -4.457 1.00 93.44 106 PRO A CA 1
ATOM 848 C C . PRO A 1 106 ? -7.075 -6.843 -4.602 1.00 93.44 106 PRO A C 1
ATOM 850 O O . PRO A 1 106 ? -6.240 -6.978 -3.707 1.00 93.44 106 PRO A O 1
ATOM 853 N N . GLU A 1 107 ? -7.012 -7.512 -5.747 1.00 92.38 107 GLU A N 1
ATOM 854 C CA . GLU A 1 107 ? -5.863 -8.336 -6.091 1.00 92.38 107 GLU A CA 1
ATOM 855 C C . GLU A 1 107 ? -4.644 -7.444 -6.338 1.00 92.38 107 GLU A C 1
ATOM 857 O O . GLU A 1 107 ? -4.716 -6.473 -7.096 1.00 92.38 107 GLU A O 1
ATOM 862 N N . SER A 1 108 ? -3.516 -7.796 -5.718 1.00 91.75 108 SER A N 1
ATOM 863 C CA . SER A 1 108 ? -2.264 -7.068 -5.903 1.00 91.75 108 SER A CA 1
ATOM 864 C C . SER A 1 108 ? -1.851 -7.050 -7.376 1.00 91.75 108 SER A C 1
ATOM 866 O O . SER A 1 108 ? -1.726 -8.079 -8.038 1.00 91.75 108 SER A O 1
ATOM 868 N N . ALA A 1 109 ? -1.556 -5.857 -7.883 1.00 92.06 109 ALA A N 1
ATOM 869 C CA . ALA A 1 109 ? -1.000 -5.651 -9.210 1.00 92.06 109 ALA A CA 1
ATOM 870 C C . ALA A 1 109 ? 0.518 -5.906 -9.269 1.00 92.06 109 ALA A C 1
ATOM 872 O O . ALA A 1 109 ? 1.121 -5.676 -10.316 1.00 92.06 109 ALA A O 1
ATOM 873 N N . ARG A 1 110 ? 1.145 -6.374 -8.182 1.00 89.00 110 ARG A N 1
ATOM 874 C CA . ARG A 1 110 ? 2.601 -6.544 -8.063 1.00 89.00 110 ARG A CA 1
ATOM 875 C C . ARG A 1 110 ? 3.200 -7.402 -9.173 1.00 89.00 110 ARG A C 1
ATOM 877 O O . ARG A 1 110 ? 4.168 -6.984 -9.802 1.00 89.00 110 ARG A O 1
ATOM 884 N N . ASP A 1 111 ? 2.615 -8.560 -9.461 1.00 87.81 111 ASP A N 1
ATOM 885 C CA . ASP A 1 111 ? 3.127 -9.428 -10.528 1.00 87.81 111 ASP A CA 1
ATOM 886 C C . ASP A 1 111 ? 2.982 -8.770 -11.903 1.00 87.81 111 ASP A C 1
ATOM 888 O O . ASP A 1 111 ? 3.935 -8.747 -12.684 1.00 87.81 111 ASP A O 1
ATOM 892 N N . ARG A 1 112 ? 1.837 -8.118 -12.156 1.00 90.25 112 ARG A N 1
ATOM 893 C CA . ARG A 1 112 ? 1.624 -7.362 -13.398 1.00 90.25 112 ARG A CA 1
ATOM 894 C C . ARG A 1 112 ? 2.605 -6.206 -13.546 1.00 90.25 112 ARG A C 1
ATOM 896 O O . ARG A 1 112 ? 2.975 -5.876 -14.669 1.00 90.25 112 ARG A O 1
ATOM 903 N N . TRP A 1 113 ? 2.997 -5.566 -12.446 1.00 91.06 113 TRP A N 1
ATOM 904 C CA . TRP A 1 113 ? 3.992 -4.500 -12.466 1.00 91.06 113 TRP A CA 1
ATOM 905 C C . TRP A 1 113 ? 5.331 -5.038 -12.953 1.00 91.06 113 TRP A C 1
ATOM 907 O O . TRP A 1 113 ? 5.896 -4.470 -13.883 1.00 91.06 113 TRP A O 1
ATOM 917 N N . PHE A 1 114 ? 5.794 -6.162 -12.390 1.00 86.44 114 PHE A N 1
ATOM 918 C CA . PHE A 1 114 ? 7.044 -6.787 -12.821 1.00 86.44 114 PHE A CA 1
ATOM 919 C C . PHE A 1 114 ? 6.990 -7.169 -14.294 1.00 86.44 114 PHE A C 1
ATOM 921 O O . PHE A 1 114 ? 7.885 -6.794 -15.039 1.00 86.44 114 PHE A O 1
ATOM 928 N N . ASP A 1 115 ? 5.915 -7.822 -14.735 1.00 89.81 115 ASP A N 1
ATOM 929 C CA . ASP A 1 115 ? 5.758 -8.186 -16.145 1.00 89.81 115 ASP A CA 1
ATOM 930 C C . ASP A 1 115 ? 5.759 -6.946 -17.058 1.00 89.81 115 ASP A C 1
ATOM 932 O O . ASP A 1 115 ? 6.372 -6.945 -18.125 1.00 89.81 115 ASP A O 1
ATOM 936 N N . SER A 1 116 ? 5.125 -5.8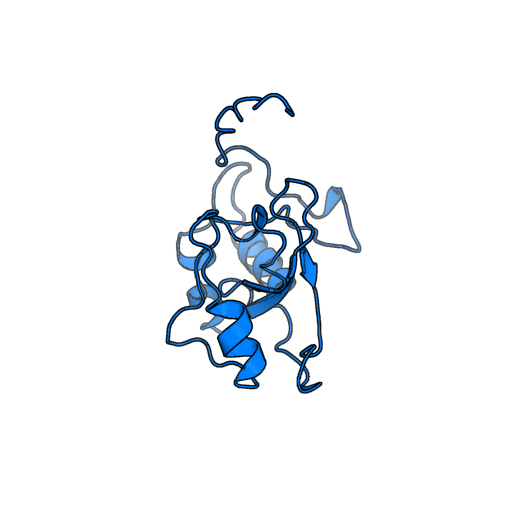57 -16.616 1.00 89.75 116 SER A N 1
ATOM 937 C CA . SER A 1 116 ? 5.050 -4.602 -17.370 1.00 89.75 116 SER A CA 1
ATOM 938 C C . SER A 1 116 ? 6.371 -3.832 -17.410 1.00 89.75 116 SER A C 1
ATOM 940 O O . SER A 1 116 ? 6.586 -3.081 -18.361 1.00 89.75 116 SER A O 1
ATOM 942 N N . VAL A 1 117 ? 7.218 -3.954 -16.384 1.00 88.25 117 VAL A N 1
ATOM 943 C CA . VAL A 1 117 ? 8.565 -3.361 -16.342 1.00 88.25 117 VAL A CA 1
ATOM 944 C C . VAL A 1 117 ? 9.557 -4.224 -17.117 1.00 88.25 117 VAL A C 1
ATOM 946 O O . VAL A 1 117 ? 10.323 -3.685 -17.912 1.00 88.25 117 VAL A O 1
ATOM 949 N N . ASP A 1 118 ? 9.502 -5.548 -16.966 1.00 86.75 118 ASP A N 1
ATOM 950 C CA . ASP A 1 118 ? 10.338 -6.499 -17.707 1.00 86.75 118 ASP A CA 1
ATOM 951 C C . ASP A 1 118 ? 10.121 -6.349 -19.223 1.00 86.75 118 ASP A C 1
ATOM 953 O O . ASP A 1 118 ? 11.078 -6.327 -20.000 1.00 86.75 118 ASP A O 1
ATOM 957 N N . ALA A 1 119 ? 8.869 -6.146 -19.653 1.00 90.75 119 ALA A N 1
ATOM 958 C CA . ALA A 1 119 ? 8.515 -5.915 -21.054 1.00 90.75 119 ALA A CA 1
ATOM 959 C C . ALA A 1 119 ? 9.134 -4.641 -21.664 1.00 90.75 119 ALA A C 1
ATOM 961 O O . ALA A 1 119 ? 9.182 -4.517 -22.888 1.00 90.75 119 ALA A O 1
ATOM 962 N N . LEU A 1 120 ? 9.620 -3.698 -20.848 1.00 89.62 120 LEU A N 1
ATOM 963 C CA . LEU A 1 120 ? 10.329 -2.512 -21.339 1.00 89.62 120 LEU A CA 1
ATOM 964 C C . LEU A 1 120 ? 11.759 -2.828 -21.802 1.00 89.62 120 LEU A C 1
ATOM 966 O O . LEU A 1 120 ? 12.355 -2.000 -22.488 1.00 89.62 120 LEU A O 1
ATOM 970 N N . GLY A 1 121 ? 12.320 -3.984 -21.424 1.00 91.06 121 GLY A N 1
ATOM 971 C CA . GLY A 1 121 ? 13.671 -4.388 -21.823 1.00 91.06 121 GLY A CA 1
ATOM 972 C C . GLY A 1 121 ? 14.764 -3.430 -21.337 1.00 91.06 121 GLY A C 1
ATOM 973 O O . GLY A 1 121 ? 15.733 -3.183 -22.056 1.00 91.06 121 GLY A O 1
ATOM 974 N N . LEU A 1 122 ? 14.589 -2.846 -20.148 1.00 85.19 122 LEU A N 1
ATOM 975 C CA . LEU A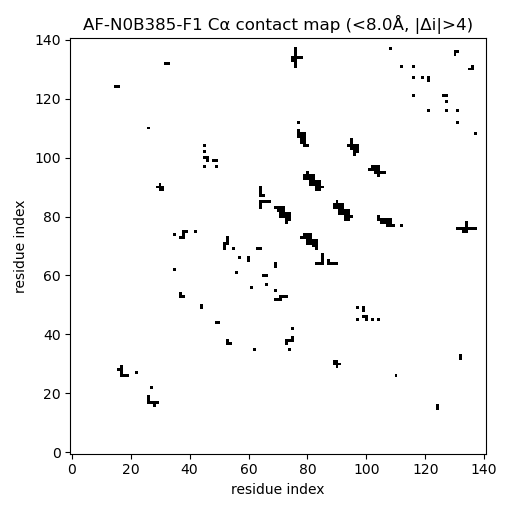 1 122 ? 15.522 -1.868 -19.588 1.00 85.19 122 LEU A CA 1
ATOM 976 C C . LEU A 1 122 ? 16.876 -2.513 -19.277 1.00 85.19 122 LEU A C 1
ATOM 978 O O . LEU A 1 122 ? 16.961 -3.654 -18.823 1.00 85.19 122 LEU A O 1
ATOM 982 N N . ALA A 1 123 ? 17.950 -1.756 -19.496 1.00 82.88 123 ALA A N 1
ATOM 983 C CA . ALA A 1 123 ? 19.281 -2.177 -19.083 1.00 82.88 123 ALA A CA 1
ATOM 984 C C . ALA A 1 123 ? 19.390 -2.235 -17.549 1.00 82.88 123 ALA A C 1
ATOM 986 O O . ALA A 1 123 ? 18.680 -1.536 -16.824 1.00 82.88 123 ALA A O 1
ATOM 987 N N . ALA A 1 124 ? 20.318 -3.050 -17.044 1.00 78.19 124 ALA A N 1
ATOM 988 C CA . ALA A 1 124 ? 20.547 -3.174 -15.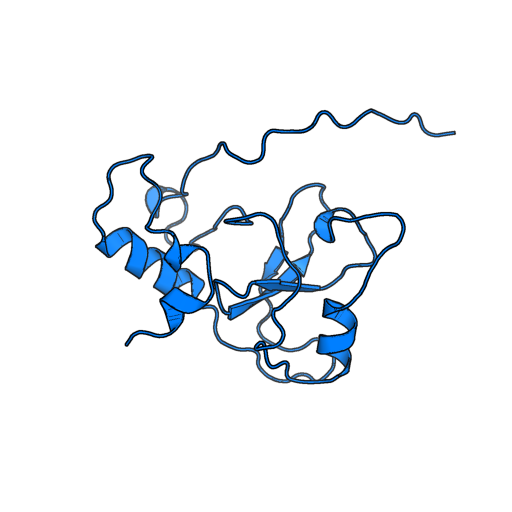609 1.00 78.19 124 ALA A CA 1
ATOM 989 C C . ALA A 1 124 ? 20.884 -1.813 -14.972 1.00 78.19 124 ALA A C 1
ATOM 991 O O . ALA A 1 124 ? 21.763 -1.095 -15.448 1.00 78.19 124 ALA A O 1
ATOM 992 N N . GLY A 1 125 ? 20.194 -1.484 -13.878 1.00 77.44 125 GLY A N 1
ATOM 993 C CA . GLY A 1 125 ? 20.372 -0.223 -13.152 1.00 77.44 125 GLY A CA 1
ATOM 994 C C . GLY A 1 125 ? 19.645 0.979 -13.760 1.00 77.44 125 GLY A C 1
ATOM 995 O O . GLY A 1 125 ? 19.807 2.084 -13.251 1.00 77.44 125 GLY A O 1
ATOM 996 N N . VAL A 1 126 ? 18.858 0.783 -14.822 1.00 81.94 126 VAL A N 1
ATOM 997 C CA . VAL A 1 126 ? 17.973 1.818 -15.364 1.00 81.94 126 VAL A CA 1
ATOM 998 C C . VAL A 1 126 ? 16.604 1.703 -14.704 1.00 81.94 126 VAL A C 1
ATOM 1000 O O . VAL A 1 126 ? 15.956 0.660 -14.788 1.00 81.94 126 VAL A O 1
ATOM 1003 N N . ASP A 1 127 ? 16.163 2.790 -14.078 1.00 84.06 127 ASP A N 1
ATOM 1004 C CA . ASP A 1 127 ? 14.832 2.867 -13.482 1.00 84.06 127 ASP A CA 1
ATOM 1005 C C . ASP A 1 127 ? 13.733 2.886 -14.559 1.00 84.06 127 ASP A C 1
ATOM 1007 O O . ASP A 1 127 ? 13.917 3.468 -15.638 1.00 84.06 127 ASP A O 1
ATOM 1011 N N . PRO A 1 128 ? 12.557 2.289 -14.286 1.00 88.19 128 PRO A N 1
ATOM 1012 C CA . PRO A 1 128 ? 11.415 2.401 -15.178 1.00 88.19 128 PRO A CA 1
ATOM 1013 C C . PRO A 1 128 ? 10.900 3.848 -15.268 1.00 88.19 128 PRO A C 1
ATOM 1015 O O . PRO A 1 128 ? 11.168 4.675 -14.396 1.00 88.19 128 PRO A O 1
ATOM 1018 N N . PRO A 1 129 ? 10.118 4.189 -16.310 1.00 90.38 129 PRO A N 1
ATOM 1019 C CA . PRO A 1 129 ? 9.515 5.513 -16.433 1.00 90.38 129 PRO A CA 1
ATOM 1020 C C . PRO A 1 129 ? 8.700 5.903 -15.191 1.00 90.38 129 PRO A C 1
ATOM 1022 O O . PRO A 1 129 ? 8.007 5.061 -14.624 1.00 90.38 129 PRO A O 1
ATOM 1025 N N . ALA A 1 130 ? 8.686 7.196 -14.848 1.00 90.00 130 ALA A N 1
ATOM 1026 C CA . ALA A 1 130 ? 8.089 7.732 -13.615 1.00 90.00 130 ALA A CA 1
ATOM 1027 C C . ALA A 1 130 ? 6.668 7.214 -13.294 1.00 90.00 130 ALA A C 1
ATOM 1029 O O . ALA A 1 130 ? 6.331 6.989 -12.136 1.00 90.00 130 ALA A O 1
ATOM 1030 N N . ARG A 1 131 ? 5.846 6.954 -14.320 1.00 90.44 131 ARG A N 1
ATOM 1031 C CA . ARG A 1 131 ? 4.486 6.405 -14.170 1.00 90.44 131 ARG A CA 1
ATOM 1032 C C . ARG A 1 131 ? 4.421 5.070 -13.409 1.00 90.44 131 ARG A C 1
ATOM 1034 O O . ARG A 1 131 ? 3.381 4.752 -12.854 1.00 90.44 131 ARG A O 1
ATOM 1041 N N . TYR A 1 132 ? 5.492 4.269 -13.422 1.00 90.06 132 TYR A N 1
ATOM 1042 C CA . TYR A 1 132 ? 5.556 2.973 -12.730 1.00 90.06 132 TYR A CA 1
ATOM 1043 C C . TYR A 1 132 ? 5.735 3.119 -11.213 1.00 90.06 132 TYR A C 1
ATOM 1045 O O . TYR A 1 132 ? 5.628 2.128 -10.498 1.00 90.06 132 TYR A O 1
ATOM 1053 N N . PHE A 1 133 ? 5.956 4.336 -10.718 1.00 88.88 133 PHE A N 1
ATOM 1054 C CA . PHE A 1 133 ? 6.037 4.652 -9.292 1.00 88.88 133 PHE A CA 1
ATOM 1055 C C . PHE A 1 133 ? 4.742 5.265 -8.744 1.00 88.88 133 PHE A C 1
ATOM 1057 O O . PHE A 1 133 ? 4.709 5.726 -7.611 1.00 88.88 133 PHE A O 1
ATOM 1064 N N . THR A 1 134 ? 3.666 5.285 -9.532 1.00 89.81 134 THR A N 1
ATOM 1065 C CA . THR A 1 134 ? 2.360 5.832 -9.139 1.00 89.81 134 THR A CA 1
ATOM 1066 C C . THR A 1 134 ? 1.247 4.863 -9.522 1.00 89.81 134 THR A C 1
ATOM 1068 O O . THR A 1 134 ? 1.426 4.029 -10.401 1.00 89.81 134 THR A O 1
ATOM 1071 N N . GLY A 1 135 ? 0.049 4.973 -8.941 1.00 89.50 135 GLY A N 1
ATOM 1072 C CA . GLY A 1 135 ? -1.094 4.135 -9.350 1.00 89.50 135 GLY A CA 1
ATOM 1073 C C . GLY A 1 135 ? -1.511 4.300 -10.826 1.00 89.50 135 GLY A C 1
ATOM 1074 O O . GLY A 1 135 ? -2.335 3.540 -11.334 1.00 89.50 135 GLY A O 1
ATOM 1075 N N . GLU A 1 136 ? -0.947 5.274 -11.547 1.00 89.06 136 GLU A N 1
ATOM 1076 C CA . GLU 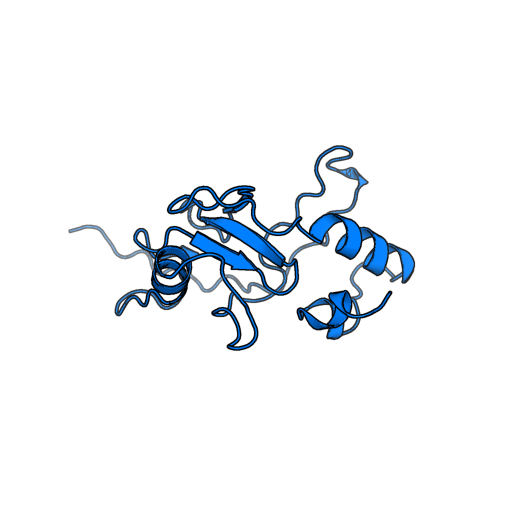A 1 136 ? -1.307 5.592 -12.927 1.00 89.06 136 GLU A CA 1
ATOM 1077 C C . GLU A 1 136 ? -0.976 4.489 -13.931 1.00 89.06 136 GLU A C 1
ATOM 1079 O O . GLU A 1 136 ? -1.734 4.303 -14.888 1.00 89.06 136 GLU A O 1
ATOM 1084 N N . TRP A 1 137 ? 0.118 3.740 -13.730 1.00 91.56 137 TRP A N 1
ATOM 1085 C CA . TRP A 1 137 ? 0.497 2.667 -14.659 1.00 91.56 137 TRP A CA 1
ATOM 1086 C C . TRP A 1 137 ? -0.584 1.581 -14.752 1.00 91.56 137 TRP A C 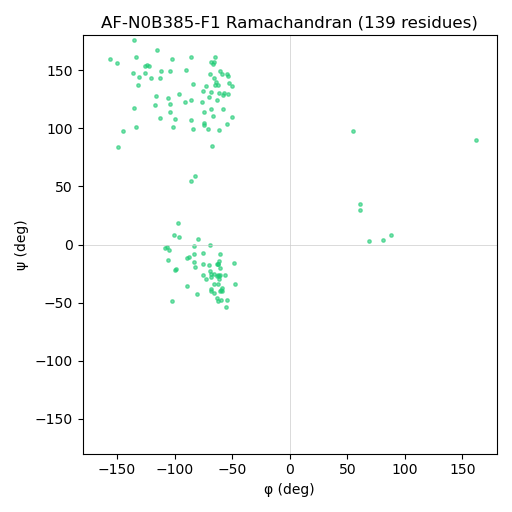1
ATOM 1088 O O . TRP A 1 137 ? -0.720 0.953 -15.801 1.00 91.56 137 TRP A O 1
ATOM 1098 N N . ARG A 1 138 ? -1.397 1.401 -13.698 1.00 90.69 138 ARG A N 1
ATOM 1099 C CA . ARG A 1 138 ? -2.471 0.397 -13.645 1.00 90.69 138 ARG A CA 1
ATOM 1100 C C . ARG A 1 138 ? -3.647 0.709 -14.572 1.00 90.69 138 ARG A C 1
ATOM 1102 O O . ARG A 1 138 ? -4.433 -0.189 -14.851 1.00 90.69 138 ARG A O 1
ATOM 1109 N N . ARG A 1 139 ? -3.791 1.957 -15.042 1.00 81.00 139 ARG A N 1
ATOM 1110 C CA . ARG A 1 139 ? -4.993 2.444 -15.750 1.00 81.00 139 ARG A CA 1
ATOM 1111 C C . ARG A 1 139 ? -5.047 2.120 -17.248 1.00 81.00 139 ARG A C 1
ATOM 1113 O O . ARG A 1 139 ? -6.014 2.501 -17.898 1.00 81.00 139 ARG A O 1
ATOM 1120 N N . ARG A 1 140 ? -4.029 1.467 -17.817 1.00 60.06 140 ARG A N 1
ATOM 1121 C CA . AR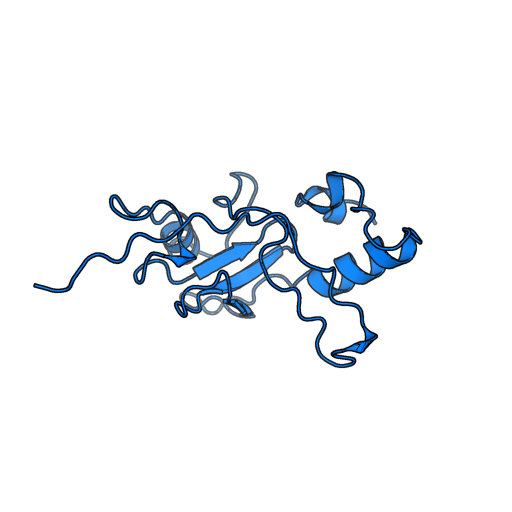G A 1 140 ? -3.985 1.123 -19.248 1.00 60.06 140 ARG A CA 1
ATOM 1122 C C . ARG A 1 140 ? -4.075 -0.390 -19.437 1.00 60.06 140 ARG A C 1
ATOM 1124 O O . ARG A 1 140 ? -3.109 -1.092 -19.154 1.00 60.06 140 ARG A O 1
ATOM 1131 N N . ILE A 1 141 ? -5.223 -0.839 -19.940 1.00 49.41 141 ILE A N 1
ATOM 1132 C CA . ILE A 1 141 ? -5.380 -2.081 -20.705 1.00 49.41 141 ILE A CA 1
ATOM 1133 C C . ILE A 1 141 ? -5.845 -1.657 -22.094 1.00 49.41 141 ILE A C 1
ATOM 1135 O O . ILE A 1 141 ? -6.771 -0.815 -22.146 1.00 49.41 141 ILE A O 1
#